Protein AF-A0A2M7YSU9-F1 (afdb_monomer)

Secondary structure (DSSP, 8-state):
-PPPTT-PEEEEEEEE--STT-TTSHHHHHHHHHHHHHHTTEEEEEEEEE-S--------

Nearest PDB structures (foldseek):
  8kab-assembly1_h  TM=6.103E-01  e=9.268E+00  Mycolicibacterium smegmatis MC2 155

Solvent-accessible surface area (backbone atoms only — not comparable to full-atom values): 4011 Å² total; per-residue (Å²): 132,85,82,51,98,79,78,40,46,81,38,70,49,80,47,77,42,92,64,94,89,59,86,86,42,61,71,57,52,50,51,52,52,50,49,53,29,57,77,71,39,36,38,76,79,44,79,44,77,44,74,69,72,86,78,79,91,76,84,128

Sequence (60 aa):
MNPRPNGKIPAAIYLRRSTDRQEKSLGDQRKEILRYAAEHGFEVLAEFVDDGVSGTSGET

pLDDT: mean 70.25, std 15.36, range [37.03, 88.75]

Mean predicted aligned error: 10.65 Å

Structure (mmCIF, N/CA/C/O backbone):
data_AF-A0A2M7YSU9-F1
#
_entry.id   AF-A0A2M7YSU9-F1
#
loop_
_atom_site.group_PDB
_atom_site.id
_atom_site.type_symbol
_atom_site.label_atom_id
_atom_site.label_alt_id
_atom_site.label_comp_id
_atom_site.label_asym_id
_atom_site.label_entity_id
_atom_site.label_seq_id
_atom_site.pdbx_PDB_ins_code
_atom_site.Cartn_x
_atom_site.Cartn_y
_atom_site.Cartn_z
_atom_site.occupancy
_atom_site.B_iso_or_equiv
_atom_site.auth_seq_id
_atom_site.auth_comp_id
_atom_site.auth_asym_id
_atom_site.auth_atom_id
_atom_site.pdbx_PDB_model_num
ATOM 1 N N . MET A 1 1 ? -16.426 9.654 4.765 1.00 49.25 1 MET A N 1
ATOM 2 C CA . MET A 1 1 ? -15.702 8.365 4.753 1.00 49.25 1 MET A CA 1
ATOM 3 C C . MET A 1 1 ? -16.259 7.483 5.859 1.00 49.25 1 MET A C 1
ATOM 5 O O . MET A 1 1 ? -16.188 7.893 7.009 1.00 49.25 1 MET A O 1
ATOM 9 N N . ASN A 1 2 ? -16.825 6.317 5.540 1.00 51.53 2 ASN A N 1
ATOM 10 C CA . ASN A 1 2 ? -17.193 5.333 6.563 1.00 51.53 2 ASN A CA 1
ATOM 11 C C . ASN A 1 2 ? -15.915 4.693 7.135 1.00 51.53 2 ASN A C 1
ATOM 13 O O . ASN A 1 2 ? -15.137 4.147 6.347 1.00 51.53 2 ASN A O 1
ATOM 17 N N . PRO A 1 3 ? -15.682 4.724 8.459 1.00 52.53 3 PRO A N 1
ATOM 18 C CA . PRO A 1 3 ? -14.603 3.951 9.058 1.00 52.53 3 PRO A CA 1
ATOM 19 C C . PRO A 1 3 ? -14.921 2.458 8.897 1.00 52.53 3 PRO A C 1
ATOM 21 O O . PRO A 1 3 ? -16.020 2.002 9.214 1.00 52.53 3 PRO A O 1
ATOM 24 N N . ARG A 1 4 ? -13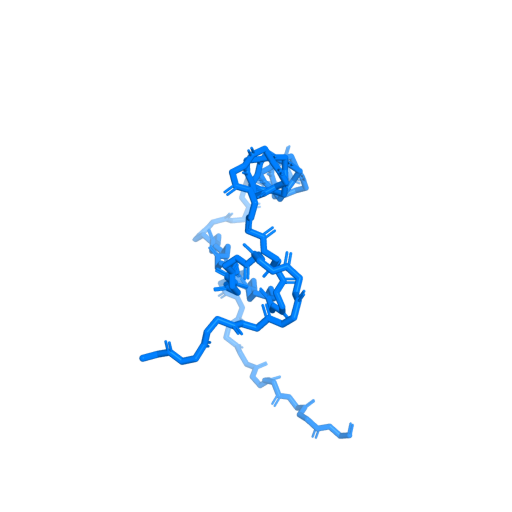.979 1.703 8.327 1.00 60.03 4 ARG A N 1
ATOM 25 C CA . ARG A 1 4 ? -14.095 0.249 8.157 1.00 60.03 4 ARG A CA 1
ATOM 26 C C . ARG A 1 4 ? -14.015 -0.458 9.523 1.00 60.03 4 ARG A C 1
ATOM 28 O O . ARG A 1 4 ? -13.401 0.089 10.440 1.00 60.03 4 ARG A O 1
ATOM 35 N N . PRO A 1 5 ? -14.597 -1.667 9.660 1.00 61.19 5 PRO A N 1
ATOM 36 C CA . PRO A 1 5 ? -14.839 -2.352 10.940 1.00 61.19 5 PRO A CA 1
ATOM 37 C C . PRO A 1 5 ? -13.618 -2.562 11.850 1.00 61.19 5 PRO A C 1
ATOM 39 O O . PRO A 1 5 ? -13.797 -2.752 13.047 1.00 61.19 5 PRO A O 1
ATOM 42 N N . ASN A 1 6 ? -12.391 -2.477 11.331 1.00 65.50 6 ASN A N 1
ATOM 43 C CA . ASN A 1 6 ? -11.176 -2.663 12.125 1.00 65.50 6 ASN A CA 1
ATOM 44 C C . ASN A 1 6 ? -10.596 -1.375 12.733 1.00 65.50 6 ASN A C 1
ATOM 46 O O . ASN A 1 6 ? -9.566 -1.448 13.397 1.00 65.50 6 ASN A O 1
ATOM 50 N N . GLY A 1 7 ? -11.171 -0.194 12.470 1.00 69.69 7 GLY A N 1
ATOM 51 C CA . GLY A 1 7 ? -10.575 1.085 12.892 1.00 69.69 7 GLY A CA 1
ATOM 52 C C . GLY A 1 7 ? -9.205 1.373 12.261 1.00 69.69 7 GLY A C 1
ATOM 5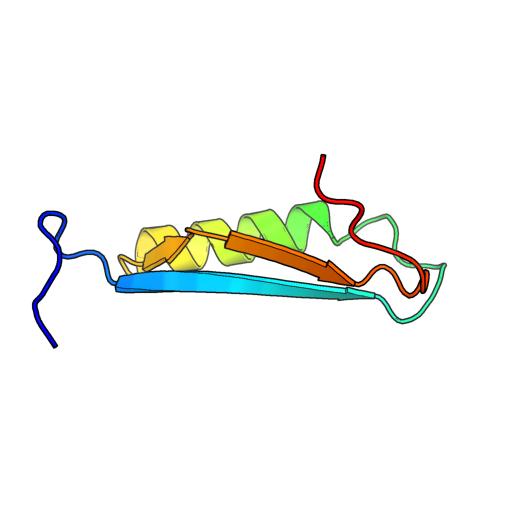3 O O . GLY A 1 7 ? -8.566 2.365 12.598 1.00 69.69 7 GLY A O 1
ATOM 54 N N . LYS A 1 8 ? -8.759 0.514 11.337 1.00 77.38 8 LYS A N 1
ATOM 55 C CA . LYS A 1 8 ? -7.496 0.641 10.624 1.00 77.38 8 LYS A CA 1
ATOM 56 C C . LYS A 1 8 ? -7.679 1.438 9.346 1.00 77.38 8 LYS A C 1
ATOM 58 O O . LYS A 1 8 ? -8.691 1.310 8.651 1.00 77.38 8 LYS A O 1
ATOM 63 N N . ILE A 1 9 ? -6.682 2.253 9.036 1.00 83.69 9 ILE A N 1
ATOM 64 C CA . ILE A 1 9 ? -6.673 3.087 7.841 1.00 83.69 9 ILE A CA 1
ATOM 65 C C . ILE A 1 9 ? -6.162 2.229 6.676 1.00 83.69 9 ILE A C 1
ATOM 67 O O . ILE A 1 9 ? -5.022 1.770 6.725 1.00 83.69 9 ILE A O 1
ATOM 71 N N . PRO A 1 10 ? -6.968 1.983 5.630 1.00 84.62 10 PRO A N 1
ATOM 72 C CA . PRO A 1 10 ? -6.499 1.226 4.479 1.00 84.62 10 PRO A CA 1
ATOM 73 C C . PRO A 1 10 ? -5.383 1.997 3.766 1.00 84.62 10 PRO A C 1
ATOM 75 O O . PRO A 1 10 ? -5.541 3.178 3.455 1.00 84.62 10 PRO A O 1
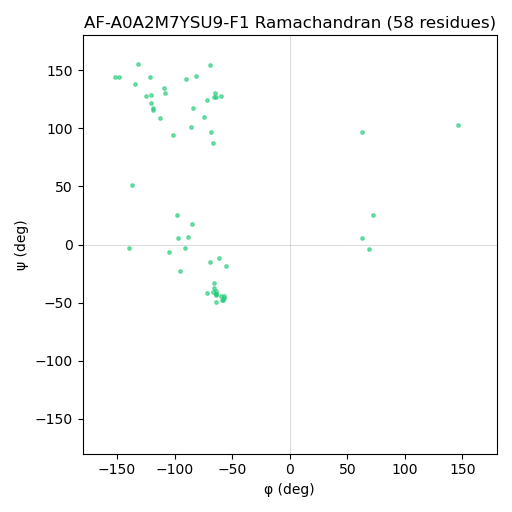ATOM 78 N N . ALA A 1 11 ? -4.272 1.321 3.495 1.00 84.94 11 ALA A N 1
ATOM 79 C CA . ALA A 1 11 ? -3.104 1.876 2.827 1.00 84.94 11 ALA A CA 1
ATOM 80 C C . ALA A 1 11 ? -2.630 0.952 1.699 1.00 84.94 11 ALA A C 1
ATOM 82 O O . ALA A 1 11 ? -2.861 -0.257 1.717 1.00 84.94 11 ALA A O 1
ATOM 83 N N . ALA A 1 12 ? -1.946 1.531 0.719 1.00 85.19 12 ALA A N 1
ATOM 84 C CA . ALA A 1 12 ? -1.206 0.799 -0.299 1.00 85.19 12 ALA A CA 1
ATOM 85 C C . ALA A 1 12 ? 0.259 1.229 -0.238 1.00 85.19 12 ALA A C 1
ATOM 87 O O . ALA A 1 12 ? 0.550 2.397 0.029 1.00 85.19 12 ALA A O 1
ATOM 88 N N . ILE A 1 13 ? 1.171 0.292 -0.474 1.00 83.94 13 ILE A N 1
ATOM 89 C CA . ILE A 1 13 ? 2.612 0.549 -0.467 1.00 83.94 13 ILE A CA 1
ATOM 90 C C . ILE A 1 13 ? 3.138 0.496 -1.900 1.00 83.94 13 ILE A C 1
ATOM 92 O O . ILE A 1 13 ? 2.830 -0.431 -2.643 1.00 83.94 13 ILE A O 1
ATOM 96 N N . TYR A 1 14 ? 3.897 1.517 -2.297 1.00 82.19 14 TYR A N 1
ATOM 97 C CA . TYR A 1 14 ? 4.531 1.608 -3.611 1.00 82.19 14 TYR A CA 1
ATOM 98 C C . TYR A 1 14 ? 6.045 1.658 -3.422 1.00 82.19 14 TYR A C 1
ATOM 100 O O . TYR A 1 14 ? 6.574 2.595 -2.823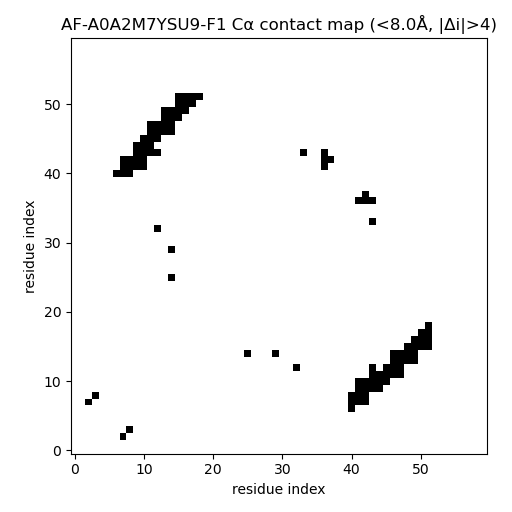 1.00 82.19 14 TYR A O 1
ATOM 108 N N . LEU A 1 15 ? 6.733 0.634 -3.912 1.00 77.81 15 LEU A N 1
ATOM 109 C CA . LEU A 1 15 ? 8.182 0.525 -3.924 1.00 77.81 15 LEU A CA 1
ATOM 110 C C . LEU A 1 15 ? 8.650 0.682 -5.368 1.00 77.81 15 LEU A C 1
ATOM 112 O O . LEU A 1 15 ? 8.078 0.085 -6.269 1.00 77.81 15 LEU A O 1
ATOM 116 N N . ARG A 1 16 ? 9.694 1.474 -5.601 1.00 72.81 16 ARG A N 1
ATOM 117 C CA . ARG A 1 16 ? 10.288 1.635 -6.931 1.00 72.81 16 ARG A CA 1
ATOM 118 C C . ARG A 1 16 ? 11.797 1.558 -6.846 1.00 72.81 16 ARG A C 1
ATOM 120 O O . ARG A 1 16 ? 12.400 2.200 -5.985 1.00 72.81 16 ARG A O 1
ATOM 127 N N . ARG A 1 17 ? 12.399 0.856 -7.795 1.00 69.38 17 ARG A N 1
ATOM 128 C CA . ARG A 1 17 ? 13.841 0.748 -7.975 1.00 69.38 17 ARG A CA 1
ATOM 129 C C . ARG A 1 17 ? 14.215 1.267 -9.359 1.00 69.38 17 ARG A C 1
ATOM 131 O O . ARG A 1 17 ? 13.650 0.856 -10.358 1.00 69.38 17 ARG A O 1
ATOM 138 N N . SER A 1 18 ? 15.183 2.182 -9.414 1.00 59.47 18 SER A N 1
ATOM 139 C CA . SER A 1 18 ? 15.611 2.813 -10.673 1.00 59.47 18 SER A CA 1
ATOM 140 C C . SER A 1 18 ? 16.952 2.287 -11.205 1.00 59.47 18 SER A C 1
ATOM 142 O O . SER A 1 18 ? 17.359 2.690 -12.290 1.00 59.47 18 SER A O 1
ATOM 144 N N . THR A 1 19 ? 17.665 1.434 -10.459 1.00 56.34 19 THR A N 1
ATOM 145 C CA . THR A 1 19 ? 18.986 0.912 -10.849 1.00 56.34 19 THR A CA 1
ATOM 146 C C . THR A 1 19 ? 19.280 -0.476 -10.270 1.00 56.34 19 THR A C 1
ATOM 148 O O . THR A 1 19 ? 18.974 -0.793 -9.118 1.00 56.34 19 THR A O 1
ATOM 151 N N . ASP A 1 20 ?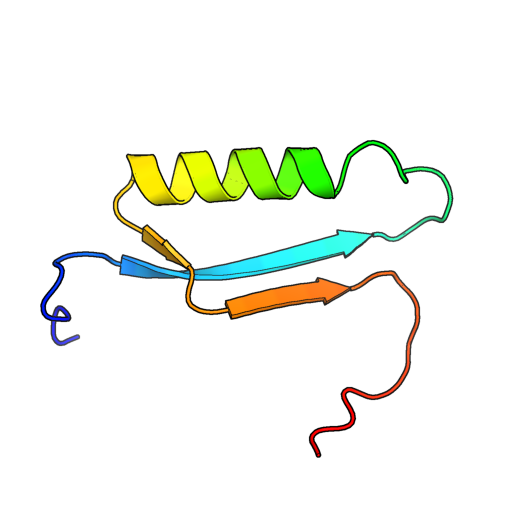 19.970 -1.276 -11.083 1.00 55.75 20 ASP A N 1
ATOM 152 C CA . ASP A 1 20 ? 20.300 -2.696 -10.903 1.00 55.75 20 ASP A CA 1
ATOM 153 C C . ASP A 1 20 ? 21.173 -3.012 -9.662 1.00 55.75 20 ASP A C 1
ATOM 155 O O . ASP A 1 20 ? 21.245 -4.147 -9.217 1.00 55.75 20 ASP A O 1
ATOM 159 N N . ARG A 1 21 ? 21.761 -2.017 -8.980 1.00 56.12 21 ARG A N 1
ATOM 160 C CA . ARG A 1 21 ? 22.774 -2.220 -7.913 1.00 56.12 21 ARG A CA 1
ATOM 161 C C . ARG A 1 21 ? 22.300 -2.187 -6.449 1.00 56.12 21 ARG A C 1
ATOM 163 O O . ARG A 1 21 ? 23.086 -1.892 -5.549 1.00 56.12 21 ARG A O 1
ATOM 170 N N . GLN A 1 22 ? 21.040 -2.484 -6.159 1.00 53.16 22 GLN A N 1
ATOM 171 C CA . GLN A 1 22 ? 20.486 -2.406 -4.799 1.00 53.16 22 GLN A CA 1
ATOM 172 C C . GLN A 1 22 ? 19.589 -3.615 -4.466 1.00 53.16 22 GLN A C 1
ATOM 174 O O . GLN A 1 22 ? 18.464 -3.459 -4.007 1.00 53.16 22 GLN A O 1
ATOM 179 N N . GLU A 1 23 ? 20.074 -4.845 -4.669 1.00 52.75 23 GLU A N 1
ATOM 180 C CA . GLU A 1 23 ? 19.322 -6.067 -4.307 1.00 52.75 23 GLU A CA 1
ATOM 181 C C . GLU A 1 23 ? 19.187 -6.249 -2.782 1.00 52.75 23 GLU A C 1
ATOM 183 O O . GLU A 1 23 ? 18.348 -7.002 -2.300 1.00 52.75 23 GLU A O 1
ATOM 188 N N . LYS A 1 24 ? 19.989 -5.520 -1.997 1.00 51.75 24 LYS A N 1
ATOM 189 C CA . LYS A 1 24 ? 20.090 -5.678 -0.541 1.00 51.75 24 LYS A CA 1
ATOM 190 C C . LYS A 1 24 ? 19.110 -4.852 0.302 1.00 51.75 24 LYS A C 1
ATOM 192 O O . LYS A 1 24 ? 19.258 -4.873 1.517 1.00 51.75 24 LYS A O 1
ATOM 197 N N . SER A 1 25 ? 18.131 -4.133 -0.260 1.00 63.88 25 SER A N 1
ATOM 198 C CA . SER A 1 25 ? 17.268 -3.285 0.597 1.00 63.88 25 SER A CA 1
ATOM 199 C C . SER A 1 25 ? 15.774 -3.227 0.290 1.00 63.88 25 SER A C 1
ATOM 201 O O . SER A 1 25 ? 15.058 -2.636 1.091 1.00 63.88 25 SER A O 1
ATOM 203 N N . LEU A 1 26 ? 15.248 -3.867 -0.762 1.00 66.31 26 LEU A N 1
ATOM 204 C CA . LEU A 1 26 ? 13.790 -3.867 -0.989 1.00 66.31 26 LEU A CA 1
ATOM 205 C C . LEU A 1 26 ? 13.033 -4.643 0.100 1.00 66.31 26 LEU A C 1
ATOM 207 O O . LEU A 1 26 ? 12.000 -4.188 0.588 1.00 66.31 26 LEU A O 1
ATOM 211 N N . GLY A 1 27 ? 13.573 -5.789 0.527 1.00 74.06 27 GLY A N 1
ATOM 212 C CA . GLY A 1 27 ? 12.988 -6.586 1.609 1.00 74.06 27 GLY A CA 1
ATOM 213 C C . GLY A 1 27 ? 12.994 -5.861 2.959 1.00 74.06 27 GLY A C 1
ATOM 214 O O . GLY A 1 27 ? 11.999 -5.907 3.685 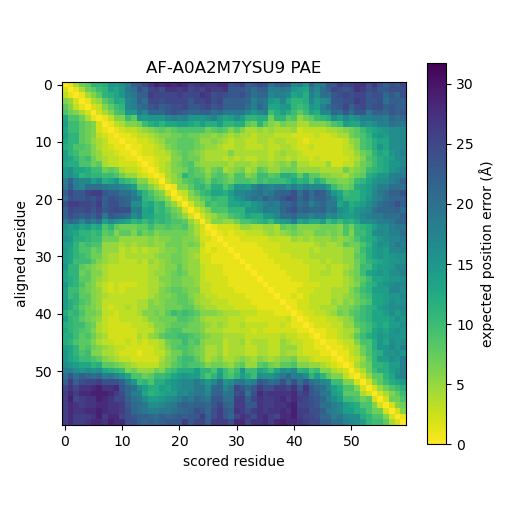1.00 74.06 27 GLY A O 1
ATOM 215 N N . ASP A 1 28 ? 14.077 -5.149 3.275 1.00 77.56 28 ASP A N 1
ATOM 216 C CA . ASP A 1 28 ? 14.181 -4.344 4.496 1.00 77.56 28 ASP A CA 1
ATOM 217 C C . ASP A 1 28 ? 13.301 -3.091 4.442 1.00 77.56 28 ASP A C 1
ATOM 219 O O . ASP A 1 28 ? 12.581 -2.823 5.402 1.00 77.56 28 ASP A O 1
ATOM 223 N N . GLN A 1 29 ? 13.248 -2.381 3.307 1.00 75.00 29 GLN A N 1
ATOM 224 C CA . GLN A 1 29 ? 12.307 -1.270 3.116 1.00 75.00 29 GLN A CA 1
ATOM 225 C C . GLN A 1 29 ? 10.865 -1.729 3.308 1.00 75.00 29 GLN A C 1
ATOM 227 O O . GLN A 1 29 ? 10.108 -1.091 4.035 1.00 75.00 29 GLN A O 1
ATOM 232 N N . ARG A 1 30 ? 10.490 -2.867 2.716 1.00 81.75 30 ARG A N 1
ATOM 233 C CA . ARG A 1 30 ? 9.159 -3.448 2.896 1.00 81.7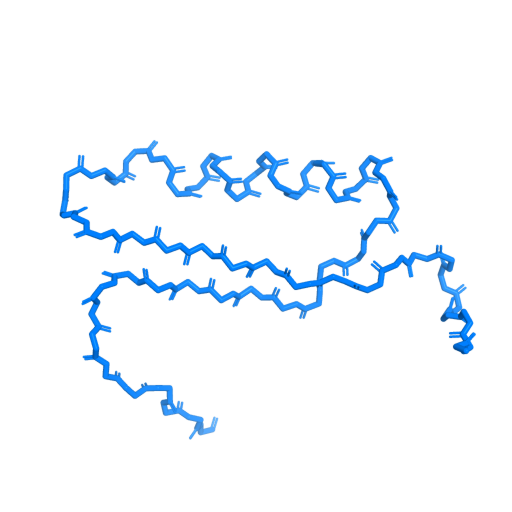5 30 ARG A CA 1
ATOM 234 C C . ARG A 1 30 ? 8.868 -3.723 4.371 1.00 81.75 30 ARG A C 1
ATOM 236 O O . ARG A 1 30 ? 7.806 -3.348 4.858 1.00 81.75 30 ARG A O 1
ATOM 243 N N . LYS A 1 31 ? 9.803 -4.351 5.093 1.00 85.38 31 LYS A N 1
ATOM 244 C CA . LYS A 1 31 ? 9.657 -4.624 6.532 1.00 85.38 31 LYS A CA 1
ATOM 245 C C . LYS A 1 31 ? 9.477 -3.351 7.353 1.00 85.38 31 LYS A C 1
ATOM 247 O O . LYS A 1 31 ? 8.612 -3.327 8.222 1.00 85.38 31 LYS A O 1
ATOM 252 N N . GLU A 1 32 ? 10.262 -2.314 7.083 1.00 86.81 32 GLU A N 1
ATOM 253 C CA . GLU A 1 32 ? 10.174 -1.038 7.797 1.00 86.81 32 GLU A CA 1
ATOM 254 C C . GLU A 1 32 ? 8.819 -0.354 7.545 1.00 86.81 32 GLU A C 1
ATOM 256 O O . GLU A 1 32 ? 8.159 0.084 8.486 1.00 86.81 32 GLU A O 1
ATOM 261 N N . ILE A 1 33 ? 8.351 -0.347 6.290 1.00 84.25 33 ILE A N 1
ATOM 262 C CA . ILE A 1 33 ? 7.046 0.215 5.911 1.00 84.25 33 ILE A CA 1
ATOM 263 C C . ILE A 1 33 ? 5.902 -0.573 6.562 1.00 84.25 33 ILE A C 1
ATOM 265 O O . ILE A 1 33 ? 4.960 0.028 7.074 1.00 84.25 33 ILE A O 1
ATOM 269 N N . LEU A 1 34 ? 5.978 -1.908 6.587 1.00 85.62 34 LEU A N 1
ATOM 270 C CA . LEU A 1 34 ? 4.983 -2.749 7.258 1.00 85.62 34 LEU A CA 1
ATOM 271 C C . LEU A 1 34 ? 4.984 -2.538 8.775 1.00 85.62 34 LEU A C 1
ATOM 273 O O . LEU A 1 34 ? 3.913 -2.524 9.380 1.00 85.62 34 LEU A O 1
ATOM 277 N N . ARG A 1 35 ? 6.158 -2.343 9.391 1.00 88.75 35 ARG A N 1
ATOM 278 C CA . ARG A 1 35 ? 6.253 -2.022 10.820 1.00 88.75 35 ARG A CA 1
ATOM 279 C C . ARG A 1 35 ? 5.597 -0.677 11.110 1.00 88.75 35 ARG A C 1
ATOM 281 O O . ARG A 1 35 ? 4.716 -0.618 11.959 1.00 88.75 35 ARG A O 1
ATOM 288 N N . TYR A 1 36 ? 5.938 0.356 10.341 1.00 87.50 36 TYR A N 1
ATOM 289 C CA . TYR A 1 36 ? 5.313 1.673 10.445 1.00 87.50 36 TYR A CA 1
ATOM 290 C C . TYR A 1 36 ? 3.792 1.597 10.259 1.00 87.50 36 TYR A C 1
ATOM 292 O O . TYR A 1 36 ? 3.032 2.172 11.035 1.00 87.50 36 TYR A O 1
ATOM 300 N N . ALA A 1 37 ? 3.335 0.828 9.267 1.00 86.50 37 ALA A N 1
ATOM 301 C CA . ALA A 1 37 ? 1.919 0.612 9.020 1.00 86.50 37 ALA A CA 1
ATOM 302 C C . ALA A 1 37 ? 1.225 -0.011 10.242 1.00 86.50 37 ALA A C 1
ATOM 304 O O . ALA A 1 37 ? 0.202 0.496 10.696 1.00 86.50 37 ALA A O 1
ATOM 305 N N . ALA A 1 38 ? 1.811 -1.061 10.818 1.00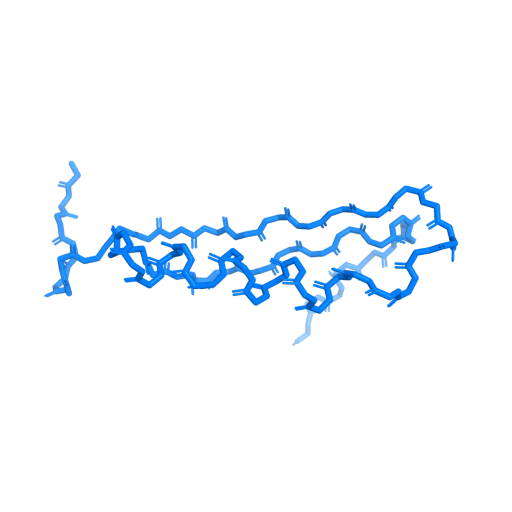 86.12 38 ALA A N 1
ATOM 306 C CA . ALA A 1 38 ? 1.272 -1.728 11.996 1.00 86.12 38 ALA A CA 1
ATOM 307 C C . ALA A 1 38 ? 1.247 -0.817 13.237 1.00 86.12 38 ALA A C 1
ATOM 309 O O . ALA A 1 38 ? 0.239 -0.796 13.943 1.00 86.12 38 ALA A O 1
ATOM 310 N N . GLU A 1 39 ? 2.312 -0.043 13.477 1.00 88.56 39 GLU A N 1
ATOM 311 C CA . GLU A 1 39 ? 2.419 0.881 14.616 1.00 88.56 39 GLU A CA 1
ATOM 312 C C . GLU A 1 39 ? 1.410 2.036 14.535 1.00 88.56 39 GLU A C 1
ATOM 314 O O . GLU A 1 39 ? 0.880 2.473 15.554 1.00 88.56 39 GLU A O 1
ATOM 319 N N . HIS A 1 40 ? 1.088 2.497 13.327 1.00 86.31 40 HIS A N 1
ATOM 320 C CA . HIS A 1 40 ? 0.167 3.614 13.105 1.00 86.31 40 HIS A CA 1
ATOM 321 C C . HIS A 1 40 ? -1.276 3.186 12.785 1.00 86.31 40 HIS A C 1
ATOM 323 O O . HIS A 1 40 ? -2.121 4.029 12.479 1.00 86.31 40 HIS A O 1
ATOM 329 N N . GLY A 1 41 ? -1.587 1.888 12.857 1.00 86.50 41 GLY A N 1
ATOM 330 C CA . GLY A 1 41 ? -2.936 1.383 12.592 1.00 86.50 41 GLY A CA 1
ATOM 331 C C . GLY A 1 41 ? -3.333 1.428 11.115 1.00 86.50 41 GLY A C 1
ATOM 332 O O . GLY A 1 41 ? -4.518 1.490 10.794 1.00 86.50 41 GLY A O 1
ATOM 333 N N . PHE A 1 42 ? -2.366 1.388 10.204 1.00 86.00 42 PHE A N 1
ATOM 334 C CA . PHE A 1 42 ? -2.625 1.174 8.790 1.00 86.00 42 PHE A CA 1
ATOM 335 C C . PHE A 1 42 ? -2.803 -0.316 8.484 1.00 86.00 42 PHE A C 1
ATOM 337 O O . PHE A 1 42 ? -2.156 -1.192 9.058 1.00 86.00 42 PHE A O 1
ATOM 344 N N . GLU A 1 43 ? -3.684 -0.605 7.536 1.00 85.81 43 GLU A N 1
ATOM 345 C CA . GLU A 1 43 ? -3.876 -1.931 6.961 1.00 85.81 43 GLU A CA 1
ATOM 346 C C . GLU A 1 43 ? -3.419 -1.888 5.505 1.00 85.81 43 GLU A C 1
ATOM 348 O O . GLU A 1 43 ? -4.054 -1.244 4.669 1.00 85.81 43 GLU A O 1
ATOM 353 N N . VAL A 1 44 ? -2.286 -2.529 5.209 1.00 84.75 44 VAL A N 1
ATOM 354 C CA . VAL A 1 44 ? -1.753 -2.586 3.844 1.00 84.75 44 VAL A CA 1
ATOM 355 C C . VAL A 1 44 ? -2.591 -3.566 3.026 1.00 84.75 44 VAL A C 1
ATOM 357 O O . VAL A 1 44 ? -2.538 -4.770 3.257 1.00 84.75 44 VAL A O 1
ATOM 360 N N . LEU A 1 45 ? -3.372 -3.043 2.081 1.00 85.69 45 LEU A N 1
ATOM 361 C CA . LEU A 1 45 ? -4.268 -3.824 1.219 1.00 85.69 4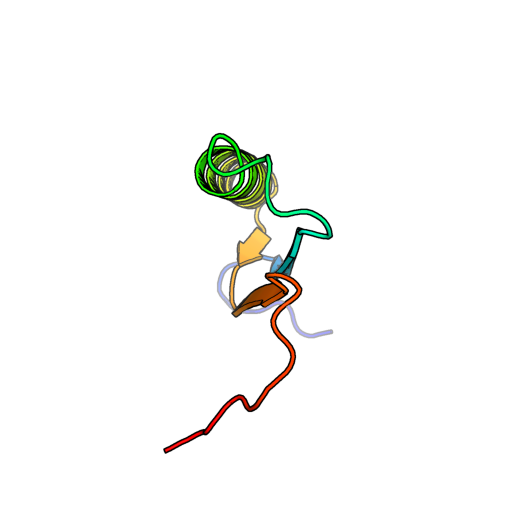5 LEU A CA 1
ATOM 362 C C . LEU A 1 45 ? -3.641 -4.187 -0.127 1.00 85.69 45 LEU A C 1
ATOM 364 O O . LEU A 1 45 ? -4.097 -5.118 -0.784 1.00 85.69 45 LEU A O 1
ATOM 368 N N . ALA A 1 46 ? -2.634 -3.427 -0.553 1.00 81.81 46 ALA A N 1
ATOM 369 C CA . ALA A 1 46 ? -1.977 -3.614 -1.835 1.00 81.81 46 ALA A CA 1
ATOM 370 C C . ALA A 1 46 ? -0.505 -3.211 -1.753 1.00 81.81 46 ALA A C 1
ATOM 372 O O . ALA A 1 46 ? -0.145 -2.246 -1.074 1.00 81.81 46 ALA A O 1
ATOM 373 N N . GLU A 1 47 ? 0.326 -3.946 -2.481 1.00 82.75 47 GLU A N 1
ATOM 374 C CA . GLU A 1 47 ? 1.747 -3.682 -2.659 1.00 82.75 47 GLU A CA 1
ATOM 375 C C . GLU A 1 47 ? 2.047 -3.599 -4.151 1.00 82.75 47 GLU A C 1
ATOM 377 O O . GLU A 1 47 ? 1.699 -4.498 -4.913 1.00 82.75 47 GLU A O 1
ATOM 382 N N . PHE A 1 48 ? 2.692 -2.512 -4.553 1.00 81.25 48 PHE A N 1
ATOM 383 C CA . PHE A 1 48 ? 3.098 -2.250 -5.923 1.00 81.25 48 PHE A CA 1
ATOM 384 C C . PHE A 1 48 ? 4.612 -2.096 -5.942 1.00 81.25 48 PHE A C 1
ATOM 386 O O . PHE A 1 48 ? 5.148 -1.240 -5.240 1.00 81.25 48 PHE A O 1
ATOM 393 N N . VAL A 1 49 ? 5.299 -2.923 -6.725 1.00 77.81 49 VAL A N 1
ATOM 394 C CA . VAL A 1 49 ? 6.755 -2.866 -6.873 1.00 77.81 49 VAL A CA 1
ATOM 395 C C . VAL A 1 49 ? 7.082 -2.572 -8.330 1.00 77.81 49 VAL A C 1
ATOM 397 O O . VAL A 1 49 ? 6.737 -3.344 -9.218 1.00 77.81 49 VAL A O 1
ATOM 400 N N . ASP A 1 50 ? 7.731 -1.441 -8.568 1.00 73.62 50 ASP A N 1
ATOM 401 C CA . ASP A 1 50 ? 8.231 -1.007 -9.866 1.00 73.62 50 ASP A CA 1
ATOM 402 C C . ASP A 1 50 ? 9.739 -1.290 -9.912 1.00 73.62 50 ASP A C 1
ATOM 404 O O . ASP A 1 50 ? 10.546 -0.518 -9.396 1.00 73.62 50 ASP A O 1
ATOM 408 N N . ASP A 1 51 ? 10.132 -2.443 -10.459 1.00 63.78 51 ASP A N 1
ATOM 409 C CA . ASP A 1 51 ? 11.541 -2.876 -10.514 1.00 63.78 51 ASP A CA 1
ATOM 410 C C . ASP A 1 51 ? 12.296 -2.289 -11.729 1.00 63.78 51 ASP A C 1
ATOM 412 O O . ASP A 1 51 ? 13.324 -2.804 -12.154 1.00 63.78 51 ASP A O 1
ATOM 416 N N . GLY A 1 52 ? 11.774 -1.226 -12.354 1.00 60.25 52 GLY A N 1
ATOM 417 C CA . GLY A 1 52 ? 12.340 -0.642 -13.576 1.00 60.25 52 GLY A CA 1
ATOM 418 C C . GLY A 1 52 ? 12.214 -1.521 -14.832 1.00 60.25 52 GLY A C 1
ATOM 419 O O . GLY A 1 52 ? 12.547 -1.070 -15.929 1.00 60.25 52 GLY A O 1
ATOM 420 N N . VAL A 1 53 ? 11.688 -2.745 -14.715 1.00 52.66 53 VAL A N 1
ATOM 421 C CA . VAL A 1 53 ? 11.311 -3.594 -15.851 1.00 52.66 53 VAL A CA 1
ATOM 422 C C . VAL A 1 53 ? 9.895 -3.220 -16.282 1.00 52.66 53 VAL A C 1
ATOM 424 O O . VAL A 1 53 ? 8.903 -3.606 -15.668 1.00 52.66 53 VAL A O 1
ATOM 427 N N . SER A 1 54 ? 9.805 -2.436 -17.355 1.00 52.97 54 SER A N 1
ATOM 428 C CA . SER A 1 54 ? 8.547 -2.236 -18.074 1.00 52.97 54 SER A CA 1
ATOM 429 C C . SER A 1 54 ? 8.022 -3.570 -18.598 1.00 52.97 54 SER A C 1
ATOM 431 O O . SER A 1 54 ? 8.722 -4.244 -19.351 1.00 52.97 54 SER A O 1
ATOM 433 N N . GLY A 1 55 ? 6.763 -3.891 -18.301 1.00 46.66 55 GLY A N 1
ATOM 434 C CA . GLY A 1 55 ? 5.993 -4.812 -19.134 1.00 46.66 55 GLY A CA 1
ATOM 435 C C . GLY A 1 55 ? 5.000 -5.692 -18.388 1.00 46.66 55 GLY A C 1
ATOM 436 O O . GLY A 1 55 ? 5.375 -6.727 -17.862 1.00 46.66 55 GLY A O 1
ATOM 437 N N . THR A 1 56 ? 3.724 -5.311 -18.490 1.00 43.31 56 THR A N 1
ATOM 438 C CA . THR A 1 56 ? 2.515 -6.141 -18.350 1.00 43.31 56 THR A CA 1
ATOM 439 C C . THR A 1 56 ? 2.262 -6.811 -16.991 1.00 43.31 56 THR A C 1
ATOM 441 O O . THR A 1 56 ? 2.670 -7.934 -16.715 1.00 43.31 56 THR A O 1
ATOM 444 N N . SER A 1 57 ? 1.423 -6.164 -16.175 1.00 41.97 57 SER A N 1
ATOM 445 C CA . SER A 1 57 ? 0.542 -6.905 -15.269 1.00 41.97 57 SER A CA 1
ATOM 446 C C . SER A 1 57 ? -0.468 -7.663 -16.132 1.00 41.97 57 SER A C 1
ATOM 448 O O . SER A 1 57 ? -1.520 -7.135 -16.489 1.00 41.97 57 SER A O 1
ATOM 450 N N . GLY A 1 58 ? -0.095 -8.870 -16.550 1.00 44.06 58 GLY A N 1
ATOM 451 C CA . GLY A 1 58 ? -1.034 -9.873 -17.025 1.00 44.06 58 GLY A CA 1
ATOM 452 C C . GLY A 1 58 ? -1.867 -10.335 -15.837 1.00 44.06 58 GLY A C 1
ATOM 453 O O . GLY A 1 58 ? -1.423 -11.159 -15.045 1.00 44.06 58 GLY A O 1
ATOM 454 N N . GLU A 1 59 ? -3.047 -9.745 -15.690 1.00 44.88 59 GLU A N 1
ATOM 455 C CA . GLU A 1 59 ? -4.156 -10.341 -14.953 1.00 44.88 59 GLU A CA 1
ATOM 456 C C . GLU A 1 59 ? -4.575 -11.618 -15.710 1.00 44.88 59 GLU A C 1
ATOM 458 O O . GLU A 1 59 ? -4.767 -11.591 -16.929 1.00 44.88 59 GLU A O 1
ATOM 463 N N . THR A 1 60 ? -4.639 -12.761 -15.029 1.00 37.03 60 THR A N 1
ATOM 464 C CA . THR A 1 60 ? -5.295 -13.994 -15.500 1.00 37.03 60 THR A CA 1
ATOM 465 C C . THR A 1 60 ? -6.024 -14.621 -14.329 1.00 37.03 60 THR A C 1
ATOM 467 O O . THR A 1 60 ? -5.452 -14.601 -13.216 1.00 37.03 60 THR A O 1
#

Radius of gyration: 14.39 Å; Cα contacts (8 Å, |Δi|>4): 53; chains: 1; bounding box: 40×22×34 Å

Foldseek 3Di:
DDQDPQNAAEDEEEAEDDDPPPPPPPVVVVVVVVVVSVVVRHDHPYYHYHDVDDDDPPDD